Protein AF-A0A8T4YMZ3-F1 (afdb_monomer)

Nearest PDB structures (foldseek):
  2r8t-assembly1_A  TM=9.228E-01  e=1.776E-06  unclassified
  3big-assembly1_A  TM=9.195E-01  e=4.464E-06  unclassified
  3d1r-assembly1_A  TM=9.191E-01  e=4.768E-06  Escherichia coli K-12
  3bih-assembly1_A  TM=9.186E-01  e=1.460E-05  unclassified
  6ayv-assembly1_A  TM=9.080E-01  e=1.050E-05  Mycobacterium tuberculosis CDC1551

pLDDT: mean 89.06, std 11.33, range [54.84, 98.12]

Sequence (94 aa):
MVSLRALAPSLTRITIAAAVGAALHIGQGNSNLVDEKAVQFSRAVLSQTDVDGEVIVCEGPKDNAPAFLRQEKVGTGRGPKVEFVIDPVDGTTA

Solvent-accessible surface area (backbone atoms only — not comparable to full-atom values): 5177 Å² total; per-residue (Å²): 132,82,57,76,75,72,44,51,69,57,57,50,50,24,52,50,31,7,49,59,36,22,61,83,38,67,79,69,86,44,40,55,59,23,43,31,31,6,36,54,35,19,48,63,48,37,48,71,33,69,22,32,28,33,24,73,41,47,56,64,72,57,92,83,32,64,60,66,51,73,73,35,76,39,30,63,64,38,70,54,80,42,79,38,76,50,72,63,64,91,74,61,84,111

Mean predicted aligned error: 4.23 Å

Foldseek 3Di:
DDDPVVCVVLVVQLLVQLCVQLVVCPPVQCLLSSQLRSQVRSQVSFQAAAEQEFEQAEPDCDPPRDTDDHRDGTYVNHDYYDYDYDDSDDDSRD

Secondary structure (DSSP, 8-state):
---GGGGHHHHHHHHHHHHHHHHTTTTSS-HHHHHHHHHHHHHHHHTTSS-EEEEEEE----TT-----TT-EES-S-S-EEEEEE-S-S-S--

Radius of gyration: 13.43 Å; Cα contacts (8 Å, |Δi|>4): 167; chains: 1; bounding box: 33×20×35 Å

Structure (mmCIF, N/CA/C/O backbone):
data_AF-A0A8T4YMZ3-F1
#
_entry.id   AF-A0A8T4YMZ3-F1
#
loop_
_atom_site.group_PDB
_atom_site.id
_atom_site.type_symbol
_atom_site.label_atom_id
_atom_site.label_alt_id
_atom_site.label_comp_id
_atom_site.label_asym_id
_atom_site.label_entity_id
_atom_site.label_seq_id
_atom_site.pdbx_PDB_ins_code
_atom_site.Cartn_x
_atom_site.Cartn_y
_atom_site.Cartn_z
_atom_site.occupancy
_atom_site.B_iso_or_equiv
_atom_site.auth_seq_id
_atom_site.auth_comp_id
_atom_site.auth_asym_id
_atom_site.auth_atom_id
_atom_site.pdbx_PDB_model_num
ATOM 1 N N . MET A 1 1 ? -20.180 4.262 14.661 1.00 63.06 1 MET A N 1
ATOM 2 C CA . MET A 1 1 ? -19.428 3.374 13.748 1.00 63.06 1 MET A CA 1
ATOM 3 C C . MET A 1 1 ? -19.327 4.079 12.405 1.00 63.06 1 MET A C 1
ATOM 5 O O . MET A 1 1 ? -20.354 4.535 11.917 1.00 63.06 1 MET A O 1
ATOM 9 N N . VAL A 1 2 ? -18.122 4.269 11.864 1.00 73.62 2 VAL A N 1
ATOM 10 C CA . VAL A 1 2 ? -17.944 4.912 10.550 1.00 73.62 2 VAL A CA 1
ATOM 11 C C . VAL A 1 2 ? -18.367 3.917 9.469 1.00 73.62 2 VAL A C 1
ATOM 13 O O . VAL A 1 2 ? -17.993 2.749 9.526 1.00 73.62 2 VAL A O 1
ATOM 16 N N . SER A 1 3 ? -19.186 4.359 8.516 1.00 86.56 3 SER A N 1
ATOM 17 C CA . SER A 1 3 ? -19.604 3.528 7.382 1.00 86.56 3 SER A CA 1
ATOM 18 C C . SER A 1 3 ? -18.420 3.254 6.456 1.00 86.56 3 SER A C 1
ATOM 20 O O . SER A 1 3 ? -17.661 4.174 6.159 1.00 86.56 3 SER A O 1
ATOM 22 N N . LEU A 1 4 ? -18.310 2.037 5.911 1.00 87.06 4 LEU A N 1
ATOM 23 C CA . LEU A 1 4 ? -17.318 1.722 4.872 1.00 87.06 4 LEU A CA 1
ATOM 24 C C . LEU A 1 4 ? -17.437 2.654 3.657 1.00 87.06 4 LEU A C 1
ATOM 26 O O . LEU A 1 4 ? -16.434 2.991 3.037 1.00 87.06 4 LEU A O 1
ATOM 30 N N . ARG A 1 5 ? -18.640 3.166 3.361 1.00 90.31 5 ARG A N 1
ATOM 31 C CA . ARG A 1 5 ? -18.847 4.150 2.287 1.00 90.31 5 ARG A CA 1
ATOM 32 C C . ARG A 1 5 ? -18.060 5.444 2.520 1.00 90.31 5 ARG A C 1
ATOM 34 O O . ARG A 1 5 ? -17.651 6.086 1.559 1.00 90.31 5 ARG A O 1
ATOM 41 N N . ALA A 1 6 ? -17.822 5.818 3.778 1.00 91.69 6 ALA A N 1
ATOM 42 C CA . ALA A 1 6 ? -17.045 7.005 4.123 1.00 91.69 6 ALA A CA 1
ATOM 43 C C . ALA A 1 6 ? -15.543 6.848 3.823 1.00 91.69 6 ALA A C 1
ATOM 45 O O . ALA A 1 6 ? -14.841 7.853 3.758 1.00 91.69 6 ALA A O 1
ATOM 46 N N . LEU A 1 7 ? -15.051 5.621 3.592 1.00 93.75 7 LEU A N 1
ATOM 47 C CA . LEU A 1 7 ? -13.663 5.376 3.185 1.00 93.75 7 LEU A CA 1
ATOM 48 C C . LEU A 1 7 ? -13.412 5.685 1.706 1.00 93.75 7 LEU A C 1
ATOM 50 O O . LEU A 1 7 ? -12.254 5.838 1.324 1.00 93.75 7 LEU A O 1
ATOM 54 N N . ALA A 1 8 ? -14.459 5.808 0.879 1.00 95.31 8 ALA A N 1
ATOM 55 C CA . ALA A 1 8 ? -14.313 5.973 -0.568 1.00 95.31 8 ALA A CA 1
ATOM 56 C C . ALA A 1 8 ? -13.352 7.117 -0.961 1.00 95.31 8 ALA A C 1
ATOM 58 O O . ALA A 1 8 ? -12.427 6.850 -1.724 1.00 95.31 8 ALA A O 1
ATOM 59 N N . PRO A 1 9 ? -13.439 8.339 -0.390 1.00 96.31 9 PRO A N 1
ATOM 60 C CA . PRO A 1 9 ? -12.488 9.405 -0.712 1.00 96.31 9 PRO A CA 1
ATOM 61 C C . PRO A 1 9 ? -11.039 9.066 -0.336 1.00 96.31 9 PRO A C 1
ATOM 63 O O . PRO A 1 9 ? -10.109 9.488 -1.019 1.00 96.31 9 PRO A O 1
ATOM 66 N N . SER A 1 10 ? -10.824 8.315 0.747 1.00 95.7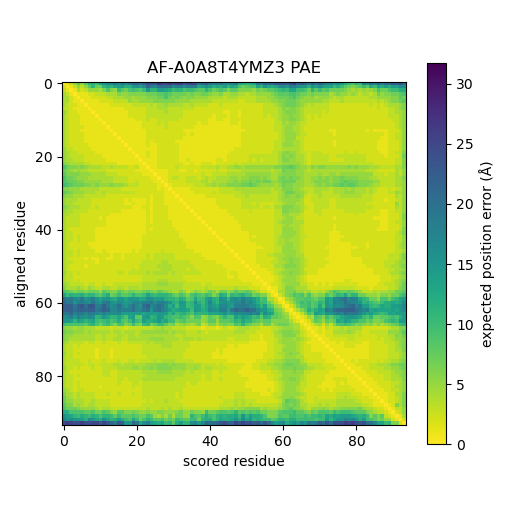5 10 SER A N 1
ATOM 67 C CA . SER A 1 10 ? -9.484 7.892 1.165 1.00 95.75 10 SER A CA 1
ATOM 68 C C . SER A 1 10 ? -8.912 6.828 0.232 1.00 95.75 10 SER A C 1
ATOM 70 O O . SER A 1 10 ? -7.769 6.965 -0.189 1.00 95.75 10 SER A O 1
ATOM 72 N N . LEU A 1 11 ? -9.714 5.838 -0.171 1.00 95.31 11 LEU A N 1
ATOM 73 C CA . LEU A 1 11 ? -9.307 4.825 -1.153 1.00 95.31 11 LEU A CA 1
ATOM 74 C C . LEU A 1 11 ? -8.977 5.455 -2.515 1.00 95.31 11 LEU A C 1
ATOM 76 O O . LEU A 1 11 ? -7.966 5.120 -3.133 1.00 95.31 11 LEU A O 1
ATOM 80 N N . THR A 1 12 ? -9.772 6.437 -2.951 1.00 97.75 12 THR A N 1
ATOM 81 C CA . THR A 1 12 ? -9.478 7.228 -4.154 1.00 97.75 12 THR A CA 1
ATOM 82 C C . THR A 1 12 ? -8.150 7.977 -4.031 1.00 97.75 12 THR A C 1
ATOM 84 O O . THR A 1 12 ? -7.354 7.970 -4.961 1.00 97.75 12 THR A O 1
ATOM 87 N N . ARG A 1 13 ? -7.848 8.594 -2.882 1.00 98.12 13 ARG A N 1
ATOM 88 C CA . ARG A 1 13 ? -6.555 9.275 -2.687 1.00 98.12 13 ARG A CA 1
ATOM 89 C C . ARG A 1 13 ? -5.366 8.315 -2.701 1.00 98.12 13 ARG A C 1
ATOM 91 O O . ARG A 1 13 ? -4.335 8.668 -3.261 1.00 98.12 13 ARG A O 1
ATOM 98 N N . ILE A 1 14 ? -5.504 7.126 -2.112 1.00 97.56 14 ILE A N 1
ATOM 99 C CA . ILE A 1 14 ? -4.440 6.107 -2.096 1.00 97.56 14 ILE A CA 1
ATOM 100 C C . ILE A 1 14 ? -4.100 5.663 -3.525 1.00 97.56 14 ILE A C 1
ATOM 102 O O . ILE A 1 14 ? -2.929 5.637 -3.897 1.00 97.56 14 ILE A O 1
ATOM 106 N N . THR A 1 15 ? -5.119 5.379 -4.341 1.00 97.00 15 THR A N 1
ATOM 107 C CA . THR A 1 15 ? -4.939 4.964 -5.745 1.00 97.00 15 THR A CA 1
ATOM 108 C C . THR A 1 15 ? -4.394 6.091 -6.625 1.00 97.00 15 THR A C 1
ATOM 110 O O . THR A 1 15 ? -3.481 5.860 -7.412 1.00 97.00 15 THR A O 1
ATOM 113 N N . ILE A 1 16 ? -4.860 7.334 -6.444 1.00 98.12 16 ILE A N 1
ATOM 114 C CA . ILE A 1 16 ? -4.289 8.504 -7.136 1.00 98.12 16 ILE A CA 1
ATOM 115 C C . ILE A 1 16 ? -2.813 8.687 -6.774 1.00 98.12 16 ILE A C 1
ATOM 117 O O . ILE A 1 16 ? -2.001 8.957 -7.654 1.00 98.12 16 ILE A O 1
ATOM 121 N N . ALA A 1 17 ? -2.445 8.531 -5.501 1.00 97.69 17 ALA A N 1
ATOM 122 C CA . ALA A 1 17 ? -1.054 8.650 -5.079 1.00 97.69 17 ALA A CA 1
ATOM 123 C C . ALA A 1 17 ? -0.168 7.581 -5.735 1.00 97.69 17 ALA A C 1
ATOM 125 O O . ALA A 1 17 ? 0.904 7.925 -6.229 1.00 97.69 17 ALA A O 1
ATOM 126 N N . ALA A 1 18 ? -0.637 6.328 -5.811 1.00 95.44 18 ALA A N 1
ATOM 127 C CA . ALA A 1 18 ? 0.048 5.263 -6.550 1.00 95.44 18 ALA A CA 1
ATOM 128 C C . ALA A 1 18 ? 0.287 5.665 -8.015 1.00 95.44 18 ALA A C 1
ATOM 130 O O . ALA A 1 18 ? 1.422 5.659 -8.488 1.00 95.44 18 ALA A O 1
ATOM 131 N N . ALA A 1 19 ? -0.776 6.107 -8.696 1.00 95.81 19 ALA A N 1
ATOM 132 C CA . ALA A 1 19 ? -0.725 6.505 -10.098 1.00 95.81 19 ALA A CA 1
ATOM 133 C C . ALA A 1 19 ? 0.227 7.688 -10.338 1.00 95.81 19 ALA A C 1
ATOM 135 O O . ALA A 1 19 ? 0.986 7.676 -11.301 1.00 95.81 19 ALA A O 1
ATOM 136 N N . VAL A 1 20 ? 0.234 8.692 -9.455 1.00 97.00 20 VAL A N 1
ATOM 137 C CA . VAL A 1 20 ? 1.162 9.833 -9.539 1.00 97.00 20 VAL A CA 1
ATOM 138 C C . VAL A 1 20 ? 2.611 9.390 -9.339 1.00 97.00 20 VAL A C 1
ATOM 140 O O . VAL A 1 20 ? 3.485 9.850 -10.073 1.00 97.00 20 VAL A O 1
ATOM 143 N N . GLY A 1 21 ? 2.868 8.491 -8.383 1.00 94.81 21 GLY A N 1
ATOM 144 C CA . GLY A 1 21 ? 4.197 7.920 -8.164 1.00 94.81 21 GLY A CA 1
ATOM 145 C C . GLY A 1 21 ? 4.709 7.171 -9.397 1.00 94.81 21 GLY A C 1
ATOM 146 O O . GLY A 1 21 ? 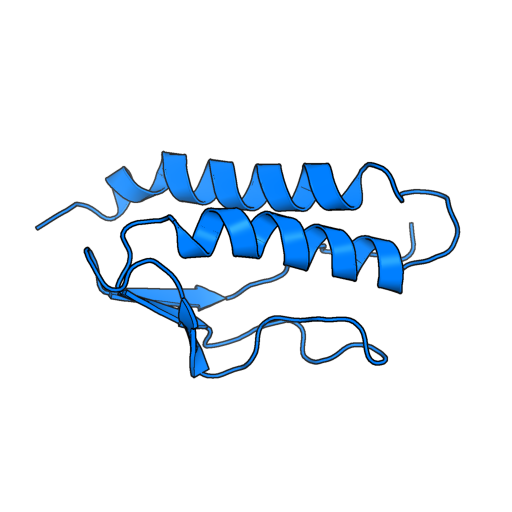5.842 7.385 -9.816 1.00 94.81 21 GLY A O 1
ATOM 147 N N . ALA A 1 22 ? 3.854 6.358 -10.021 1.00 93.75 22 ALA A N 1
ATOM 148 C CA . ALA A 1 22 ? 4.174 5.614 -11.238 1.00 93.75 22 ALA A CA 1
ATOM 149 C C . ALA A 1 22 ? 4.372 6.516 -12.471 1.00 93.75 22 ALA A C 1
ATOM 151 O O . ALA A 1 22 ? 5.316 6.324 -13.237 1.00 93.75 22 ALA A O 1
ATOM 152 N N . ALA A 1 23 ? 3.494 7.506 -12.672 1.00 94.69 23 ALA A N 1
ATOM 153 C CA . ALA A 1 23 ? 3.363 8.246 -13.931 1.00 94.69 23 ALA A CA 1
ATOM 154 C C . ALA A 1 23 ? 4.655 8.929 -14.402 1.00 94.69 23 ALA A C 1
ATOM 156 O O . ALA A 1 23 ? 4.889 9.039 -15.603 1.00 94.69 23 ALA A O 1
ATOM 157 N N . LEU A 1 24 ? 5.510 9.361 -13.473 1.00 90.00 24 LEU A N 1
ATOM 158 C CA . LEU A 1 24 ? 6.779 10.023 -13.791 1.00 90.00 24 LEU A CA 1
ATOM 159 C C . LEU A 1 24 ? 7.844 9.072 -14.363 1.00 90.00 24 LEU A C 1
ATOM 161 O O . LEU A 1 24 ? 8.860 9.539 -14.878 1.00 90.00 24 LEU A O 1
ATOM 165 N N . HIS A 1 25 ? 7.623 7.760 -14.267 1.00 91.25 25 HIS A N 1
ATOM 166 C CA . HIS A 1 25 ? 8.595 6.722 -14.613 1.00 91.25 25 HIS A CA 1
ATOM 167 C C . HIS A 1 25 ? 8.145 5.805 -15.760 1.00 91.25 25 HIS A C 1
ATOM 169 O O . HIS A 1 25 ? 8.911 4.946 -16.201 1.00 91.25 25 HIS A O 1
ATOM 175 N N . ILE A 1 26 ? 6.938 6.015 -16.292 1.00 90.00 26 ILE A N 1
ATOM 176 C CA . ILE A 1 26 ? 6.417 5.275 -17.448 1.00 90.00 26 ILE A CA 1
ATOM 177 C C . ILE A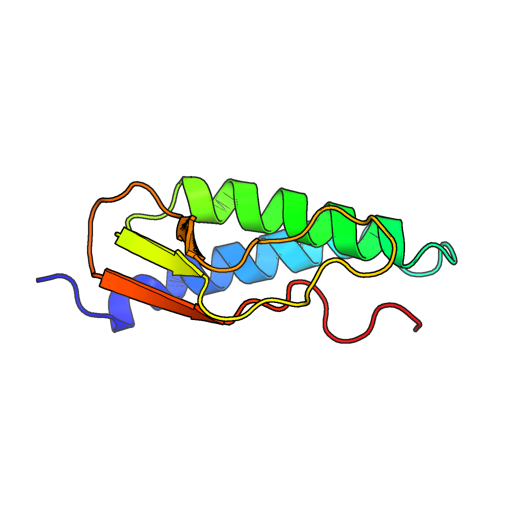 1 26 ? 7.298 5.534 -18.682 1.00 90.00 26 ILE A C 1
ATOM 179 O O . ILE A 1 26 ? 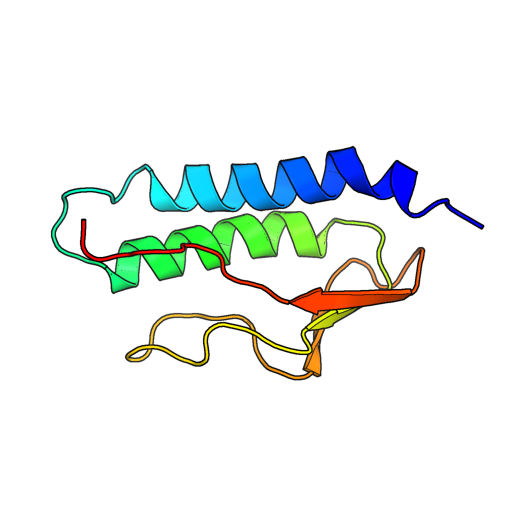7.735 6.659 -18.928 1.00 90.00 26 ILE A O 1
ATOM 183 N N . GLY A 1 27 ? 7.572 4.480 -19.460 1.00 88.31 27 GLY A N 1
ATOM 184 C CA . GLY A 1 27 ? 8.366 4.557 -20.693 1.00 88.31 27 GLY A CA 1
ATOM 185 C C . GLY A 1 27 ? 9.886 4.633 -20.493 1.00 88.31 27 GLY A C 1
ATOM 186 O O . GLY A 1 27 ? 10.624 4.711 -21.471 1.00 88.31 27 GLY A O 1
ATOM 187 N N . GLN A 1 28 ? 10.381 4.580 -19.251 1.00 90.44 28 GLN A N 1
ATOM 188 C CA . GLN A 1 28 ? 11.824 4.588 -18.953 1.00 90.44 28 GLN A CA 1
ATOM 189 C C . GLN A 1 28 ? 12.480 3.199 -19.067 1.00 90.44 28 GLN A C 1
ATOM 191 O O . GLN A 1 28 ? 13.686 3.076 -18.866 1.00 90.44 28 GLN A O 1
ATOM 196 N N . GLY A 1 29 ? 11.703 2.145 -19.353 1.00 89.56 29 GLY A N 1
ATOM 197 C CA . GLY A 1 29 ? 12.195 0.763 -19.407 1.00 89.56 29 GLY A CA 1
ATOM 198 C C . GLY A 1 29 ? 12.605 0.189 -18.044 1.00 89.56 29 GLY A C 1
ATOM 199 O O . GLY A 1 29 ? 13.346 -0.788 -17.995 1.00 89.56 29 GLY A O 1
ATOM 200 N N . ASN A 1 30 ? 12.154 0.798 -16.940 1.00 89.88 30 ASN A N 1
ATOM 201 C CA . ASN A 1 30 ? 12.478 0.387 -15.573 1.00 89.88 30 ASN A CA 1
ATOM 202 C C . ASN A 1 30 ? 11.197 0.094 -14.772 1.00 89.88 30 ASN A C 1
ATOM 204 O O . ASN A 1 30 ? 10.709 0.944 -14.027 1.00 89.88 30 ASN A O 1
ATOM 208 N N . SER A 1 31 ? 10.659 -1.116 -14.940 1.00 87.50 31 SER A N 1
ATOM 209 C CA . SER A 1 31 ? 9.436 -1.590 -14.273 1.00 87.50 31 SER A CA 1
ATOM 210 C C . SER A 1 31 ? 9.533 -1.536 -12.747 1.00 87.50 31 SER A C 1
ATOM 212 O O . SER A 1 31 ? 8.595 -1.106 -12.084 1.00 87.50 31 SER A O 1
ATOM 214 N N . ASN A 1 32 ? 10.694 -1.892 -12.190 1.00 87.31 32 ASN A N 1
ATOM 215 C CA . ASN A 1 32 ? 10.906 -1.921 -10.741 1.00 87.31 32 ASN A CA 1
ATOM 216 C C . ASN A 1 32 ? 10.825 -0.519 -10.130 1.00 87.31 32 ASN A C 1
ATOM 218 O O . A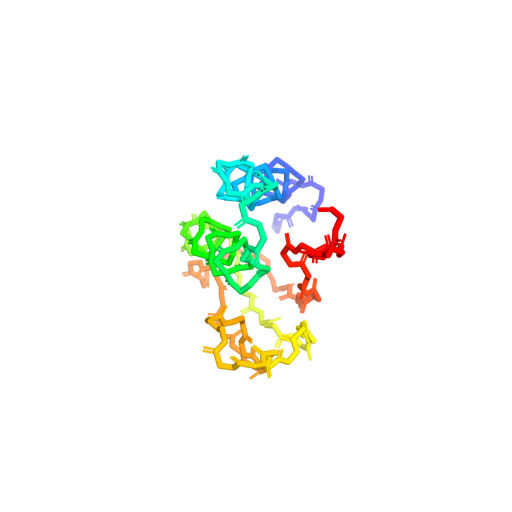SN A 1 32 ? 10.308 -0.354 -9.030 1.00 87.31 32 ASN A O 1
ATOM 222 N N . LEU A 1 33 ? 11.311 0.500 -10.848 1.00 89.75 33 LEU A N 1
ATOM 223 C CA . LEU A 1 33 ? 11.214 1.890 -10.409 1.00 89.75 33 LEU A CA 1
ATOM 224 C C . LEU A 1 33 ? 9.768 2.400 -10.442 1.00 89.75 33 LEU A C 1
ATOM 226 O O . LEU A 1 33 ? 9.368 3.143 -9.547 1.00 89.75 33 LEU A O 1
ATOM 230 N N . VAL A 1 34 ? 8.987 2.002 -11.451 1.00 90.94 34 VAL A N 1
ATOM 231 C CA . VAL A 1 34 ? 7.556 2.331 -11.537 1.00 90.94 34 VAL A CA 1
ATOM 232 C C . VAL A 1 34 ? 6.810 1.756 -10.327 1.00 90.94 34 VAL A C 1
ATOM 234 O O . VAL A 1 34 ? 6.121 2.506 -9.630 1.00 90.94 34 VAL A O 1
ATOM 237 N N . ASP A 1 35 ? 7.026 0.472 -10.023 1.00 89.19 35 ASP A N 1
ATOM 238 C CA . ASP A 1 35 ? 6.432 -0.202 -8.860 1.00 89.19 35 ASP A CA 1
ATOM 239 C C . ASP A 1 35 ? 6.864 0.424 -7.538 1.00 89.19 35 ASP A C 1
ATOM 241 O O . ASP A 1 35 ? 6.027 0.768 -6.698 1.00 89.19 35 ASP A O 1
ATOM 245 N N . GLU A 1 36 ? 8.170 0.640 -7.364 1.00 90.75 36 GLU A N 1
ATOM 246 C CA . GLU A 1 36 ? 8.725 1.247 -6.158 1.00 90.75 36 GLU A CA 1
ATOM 247 C C . GLU A 1 36 ? 8.031 2.576 -5.847 1.00 90.75 36 GLU A C 1
ATOM 249 O O . GLU A 1 36 ? 7.648 2.849 -4.703 1.00 90.75 36 GLU A O 1
ATOM 254 N N . LYS A 1 37 ? 7.870 3.425 -6.863 1.00 93.75 37 LYS A N 1
ATOM 255 C CA . LYS A 1 37 ? 7.335 4.774 -6.684 1.00 93.75 37 LYS A CA 1
ATOM 256 C C . LYS A 1 37 ? 5.832 4.754 -6.432 1.00 93.75 37 LYS A C 1
ATOM 258 O O . LYS A 1 37 ? 5.358 5.517 -5.584 1.00 93.75 37 LYS A O 1
ATOM 263 N N . ALA A 1 38 ? 5.098 3.843 -7.068 1.00 93.31 38 ALA A N 1
ATOM 264 C CA . ALA A 1 38 ? 3.687 3.613 -6.774 1.00 93.31 38 ALA A CA 1
ATOM 265 C C . ALA A 1 38 ? 3.466 3.128 -5.331 1.00 93.31 38 ALA A C 1
ATOM 267 O O . ALA A 1 38 ? 2.613 3.664 -4.611 1.00 93.31 38 ALA A O 1
ATOM 268 N N . VAL A 1 39 ? 4.269 2.165 -4.866 1.00 92.56 39 VAL A N 1
ATOM 269 C CA . VAL A 1 39 ? 4.239 1.667 -3.481 1.00 92.56 39 VAL A CA 1
ATOM 270 C C . VAL A 1 39 ? 4.566 2.792 -2.509 1.00 92.56 39 VAL A C 1
ATOM 272 O O . VAL A 1 39 ? 3.827 3.010 -1.552 1.00 92.56 39 VAL A O 1
ATOM 275 N N . GLN A 1 40 ? 5.640 3.543 -2.757 1.00 93.88 40 GLN A N 1
ATOM 276 C CA . GLN A 1 40 ? 6.084 4.622 -1.877 1.00 93.88 40 GLN A CA 1
ATOM 277 C C . GLN A 1 40 ? 4.980 5.666 -1.653 1.00 93.88 40 GLN A C 1
ATOM 279 O O . GLN A 1 40 ? 4.696 6.041 -0.512 1.00 93.88 40 GLN A O 1
ATOM 284 N N . PHE A 1 41 ? 4.342 6.128 -2.730 1.00 96.50 41 PHE A N 1
ATOM 285 C CA . PHE A 1 41 ? 3.345 7.195 -2.656 1.00 96.50 41 PHE A CA 1
ATOM 286 C C . PHE A 1 41 ? 2.018 6.707 -2.068 1.00 96.50 41 PHE A C 1
ATOM 288 O O . PHE A 1 41 ? 1.452 7.367 -1.193 1.00 96.50 41 PHE A O 1
ATOM 295 N N . SER A 1 42 ? 1.535 5.537 -2.493 1.00 96.12 42 SER A N 1
ATOM 296 C CA . SER A 1 42 ? 0.312 4.947 -1.934 1.00 96.12 42 SER A CA 1
ATOM 297 C C . SER A 1 42 ? 0.452 4.657 -0.439 1.00 96.12 42 SER A C 1
ATOM 299 O O . SER A 1 42 ? -0.436 5.008 0.341 1.00 96.12 42 SER A O 1
ATOM 301 N N . ARG A 1 43 ? 1.603 4.122 -0.012 1.00 95.56 43 ARG A N 1
ATOM 302 C CA . ARG A 1 43 ? 1.946 3.870 1.394 1.00 95.56 43 ARG A CA 1
ATOM 303 C C . ARG A 1 43 ? 1.956 5.147 2.228 1.00 95.56 43 ARG A C 1
ATOM 305 O O . ARG A 1 43 ? 1.435 5.137 3.340 1.00 95.56 43 ARG A O 1
ATOM 312 N N . ALA A 1 44 ? 2.496 6.246 1.699 1.00 96.62 44 ALA A N 1
ATOM 313 C CA . ALA A 1 44 ? 2.516 7.535 2.392 1.00 96.62 44 ALA A CA 1
ATOM 314 C C . ALA A 1 44 ? 1.109 8.103 2.653 1.00 96.62 44 ALA A C 1
ATOM 316 O O . ALA A 1 44 ? 0.888 8.749 3.676 1.00 96.62 44 ALA A O 1
ATOM 317 N N . VAL A 1 45 ? 0.150 7.867 1.752 1.00 97.81 45 VAL A N 1
ATOM 318 C CA . VAL A 1 45 ? -1.250 8.282 1.951 1.00 97.81 45 VAL A CA 1
ATOM 319 C C . VAL A 1 45 ? -2.005 7.295 2.841 1.00 97.81 45 VAL A C 1
ATOM 321 O O . VAL A 1 45 ? -2.775 7.705 3.715 1.00 97.81 45 VAL A O 1
ATOM 324 N N . LEU A 1 46 ? -1.776 5.994 2.658 1.00 97.25 46 LEU A N 1
ATOM 325 C CA . LEU A 1 46 ? -2.416 4.955 3.458 1.00 97.25 46 LEU A CA 1
ATOM 326 C C . LEU A 1 46 ? -2.024 5.068 4.937 1.00 97.25 46 LEU A C 1
ATOM 328 O O . LEU A 1 46 ? -2.902 4.972 5.785 1.00 97.25 46 LEU A O 1
ATOM 332 N N . SER A 1 47 ? -0.763 5.371 5.264 1.00 97.19 47 SER A N 1
ATOM 333 C CA . SER A 1 47 ? -0.306 5.548 6.656 1.00 97.19 47 SER A CA 1
ATOM 334 C C . SER A 1 47 ? -0.993 6.700 7.403 1.00 97.19 47 SER A C 1
ATOM 336 O O . SER A 1 47 ? -1.030 6.703 8.631 1.00 97.19 47 SER A O 1
ATOM 338 N N . GLN A 1 48 ? -1.575 7.657 6.676 1.00 97.06 48 GLN A N 1
ATOM 339 C CA . GLN A 1 48 ? -2.313 8.79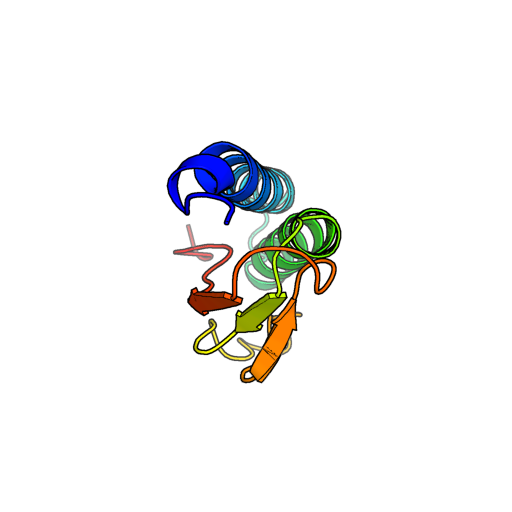9 7.228 1.00 97.06 48 GLN A CA 1
ATOM 340 C C . GLN A 1 48 ? -3.836 8.590 7.221 1.00 97.06 48 GLN A C 1
ATOM 342 O O . GLN A 1 48 ? -4.587 9.462 7.658 1.00 97.06 48 GLN A O 1
ATOM 347 N N . THR A 1 49 ? -4.316 7.455 6.711 1.00 96.94 49 THR A N 1
ATOM 348 C CA . THR A 1 49 ? -5.746 7.154 6.608 1.00 96.94 49 THR A CA 1
ATOM 349 C C . THR A 1 49 ? -6.259 6.507 7.897 1.00 96.94 49 THR A C 1
ATOM 351 O O . THR A 1 49 ? -5.663 5.551 8.391 1.00 96.94 49 THR A O 1
ATOM 354 N N . ASP A 1 50 ? -7.389 6.993 8.424 1.00 96.00 50 ASP A N 1
ATOM 355 C CA . ASP A 1 50 ? -8.048 6.422 9.609 1.00 96.00 50 ASP A CA 1
ATOM 356 C C . ASP A 1 50 ? -8.727 5.075 9.299 1.00 96.00 50 ASP A C 1
ATOM 358 O O . ASP A 1 50 ? -9.947 4.985 9.118 1.00 96.00 50 ASP A O 1
ATOM 362 N N . VAL A 1 51 ? -7.899 4.028 9.250 1.00 96.19 51 VAL A N 1
ATOM 363 C CA . VAL A 1 51 ? -8.274 2.609 9.284 1.00 96.19 51 VAL A CA 1
ATOM 364 C C . VAL A 1 51 ? -7.389 1.835 10.273 1.00 96.19 51 VAL A C 1
ATOM 366 O O . VAL A 1 51 ? -6.219 2.172 10.471 1.00 96.19 51 VAL A O 1
ATOM 369 N N . ASP A 1 52 ? -7.947 0.777 10.866 1.00 97.06 52 ASP A N 1
ATOM 370 C CA . ASP A 1 52 ? -7.192 -0.315 11.498 1.00 97.06 52 ASP A CA 1
ATOM 371 C C . ASP A 1 52 ? -7.024 -1.417 10.443 1.00 97.06 52 ASP A C 1
ATOM 373 O O . ASP A 1 52 ? -7.874 -2.300 10.294 1.00 97.06 52 ASP A O 1
ATOM 377 N N . GLY A 1 53 ? -6.010 -1.248 9.591 1.00 96.69 53 GLY A N 1
ATOM 378 C CA . GLY A 1 53 ? -5.846 -2.009 8.359 1.00 96.69 53 GLY A CA 1
ATOM 379 C C . GLY A 1 53 ? -4.828 -3.143 8.458 1.00 96.69 53 GLY A C 1
ATOM 380 O O . GLY A 1 53 ? -3.801 -3.017 9.126 1.00 96.69 53 GLY A O 1
ATOM 381 N N . GLU A 1 54 ? -5.070 -4.227 7.723 1.00 97.44 54 GLU A N 1
ATOM 382 C CA . GLU A 1 54 ? -4.100 -5.311 7.522 1.00 97.44 54 GLU A CA 1
ATOM 383 C C . GLU A 1 54 ? -4.031 -5.732 6.055 1.00 97.44 54 GLU A C 1
ATOM 385 O O . GLU A 1 54 ? -5.059 -5.974 5.426 1.00 97.44 54 GLU A O 1
ATOM 390 N N . VAL A 1 55 ? -2.824 -5.854 5.507 1.00 95.62 55 VAL A N 1
ATOM 391 C CA . VAL A 1 55 ? -2.610 -6.371 4.150 1.00 95.62 55 VAL A CA 1
ATOM 392 C C . VAL A 1 55 ? -2.657 -7.898 4.168 1.00 95.62 55 VAL A C 1
ATOM 394 O O . VAL A 1 55 ? -1.773 -8.552 4.720 1.00 95.62 55 VAL A O 1
ATOM 397 N N . ILE A 1 56 ? -3.673 -8.487 3.539 1.00 95.44 56 ILE A N 1
ATOM 398 C CA . ILE A 1 56 ? -3.850 -9.948 3.484 1.00 95.44 56 ILE A CA 1
ATOM 399 C C . ILE A 1 56 ? -3.255 -10.563 2.214 1.00 95.44 56 ILE A C 1
ATOM 401 O O . ILE A 1 56 ? -2.802 -11.712 2.230 1.00 95.44 56 ILE A O 1
ATOM 405 N N . VAL A 1 57 ? -3.227 -9.796 1.123 1.00 90.31 57 VAL A N 1
ATOM 406 C CA . VAL A 1 57 ? -2.620 -10.166 -0.158 1.00 90.31 57 VAL A CA 1
ATOM 407 C C . VAL A 1 57 ? -2.005 -8.914 -0.770 1.00 90.31 57 VAL A C 1
ATOM 409 O O . VAL A 1 57 ? -2.610 -7.845 -0.776 1.00 90.31 57 VAL A O 1
ATOM 412 N N . CYS A 1 58 ? -0.807 -9.057 -1.302 1.00 85.75 58 CYS A N 1
ATOM 413 C CA . CYS A 1 58 ? -0.146 -8.040 -2.096 1.00 85.75 58 CYS A CA 1
ATOM 414 C C . CYS A 1 58 ? 0.556 -8.722 -3.264 1.00 85.75 58 CYS A C 1
ATOM 416 O O . CYS A 1 58 ? 0.775 -9.941 -3.214 1.00 85.75 58 CYS A O 1
ATOM 418 N N . GLU A 1 59 ? 0.941 -7.955 -4.285 1.00 72.94 59 GLU A N 1
ATOM 419 C CA . GLU A 1 59 ? 2.033 -8.407 -5.140 1.00 72.94 59 GLU A CA 1
ATOM 420 C C . GLU A 1 59 ? 3.202 -8.736 -4.213 1.00 72.94 59 GLU A C 1
ATOM 422 O O . GLU A 1 59 ? 3.682 -7.884 -3.460 1.00 72.94 59 GLU A O 1
ATOM 427 N N . GLY A 1 60 ? 3.577 -10.016 -4.153 1.00 64.94 60 GLY A N 1
ATOM 428 C CA . GLY A 1 60 ? 4.761 -10.433 -3.413 1.00 64.94 60 GLY A CA 1
ATOM 429 C C . GLY A 1 60 ? 5.983 -9.648 -3.900 1.00 64.94 60 GLY A C 1
ATOM 430 O O . GLY A 1 60 ? 5.898 -8.951 -4.908 1.00 64.94 60 GLY A O 1
ATOM 431 N N . PRO A 1 61 ? 7.135 -9.748 -3.225 1.00 57.47 61 PRO A N 1
ATOM 432 C CA . PRO A 1 61 ? 8.335 -9.048 -3.664 1.00 57.47 61 PRO A CA 1
ATOM 433 C C . PRO A 1 61 ? 8.704 -9.486 -5.090 1.00 57.47 61 PRO A C 1
ATOM 435 O O . PRO A 1 61 ? 9.320 -10.533 -5.284 1.00 57.47 61 PRO A O 1
ATOM 438 N N . LYS A 1 62 ? 8.304 -8.698 -6.092 1.00 59.50 62 LYS A N 1
ATOM 439 C CA . LYS A 1 62 ? 8.800 -8.804 -7.457 1.00 59.50 62 LYS A CA 1
ATOM 440 C C . LYS A 1 62 ? 10.224 -8.278 -7.431 1.00 59.50 62 LYS A C 1
ATOM 442 O O . LYS A 1 62 ? 10.457 -7.126 -7.078 1.00 59.50 62 LYS A O 1
ATOM 447 N N . ASP A 1 63 ? 11.180 -9.145 -7.731 1.00 54.84 63 ASP A N 1
ATOM 448 C CA . ASP A 1 63 ? 12.524 -8.764 -8.169 1.00 54.84 63 ASP A CA 1
ATOM 449 C C . ASP A 1 63 ? 13.252 -7.709 -7.299 1.00 54.84 63 ASP A C 1
ATOM 451 O O . ASP A 1 63 ? 13.979 -6.858 -7.811 1.00 54.84 63 ASP A O 1
ATOM 455 N N . ASN A 1 64 ? 13.102 -7.798 -5.968 1.00 57.25 64 ASN A N 1
ATOM 456 C CA . ASN A 1 64 ? 13.670 -6.891 -4.950 1.00 57.25 64 ASN A CA 1
ATOM 457 C C . ASN A 1 64 ? 13.108 -5.452 -4.915 1.00 57.25 64 ASN A C 1
ATOM 459 O O . ASN A 1 64 ? 13.691 -4.599 -4.242 1.00 57.25 64 ASN A O 1
ATOM 463 N N . ALA A 1 65 ? 11.990 -5.161 -5.585 1.00 60.69 65 ALA A N 1
ATOM 464 C CA . ALA A 1 65 ? 11.322 -3.865 -5.477 1.00 60.69 65 ALA A CA 1
ATOM 465 C C . ALA A 1 65 ? 10.595 -3.718 -4.117 1.00 60.69 65 ALA A C 1
ATOM 467 O O . ALA A 1 65 ? 10.060 -4.701 -3.589 1.00 60.69 65 ALA A O 1
ATOM 468 N N . PRO A 1 66 ? 10.556 -2.514 -3.512 1.00 65.81 66 PRO A N 1
ATOM 469 C CA . PRO A 1 66 ? 9.812 -2.273 -2.277 1.00 65.81 66 PRO A CA 1
ATOM 470 C C . PRO A 1 66 ? 8.322 -2.560 -2.467 1.00 65.81 66 PRO A C 1
ATOM 472 O O . PRO A 1 66 ? 7.705 -1.980 -3.349 1.00 65.81 66 PRO A O 1
ATOM 475 N N . ALA A 1 67 ? 7.739 -3.409 -1.619 1.00 80.69 67 ALA A N 1
ATOM 476 C CA . ALA A 1 67 ? 6.341 -3.835 -1.706 1.00 80.69 67 ALA A CA 1
ATOM 477 C C . ALA A 1 67 ? 5.615 -3.687 -0.357 1.00 80.69 67 ALA A C 1
ATOM 479 O O . ALA A 1 67 ? 6.225 -3.403 0.679 1.00 80.69 67 ALA A O 1
ATOM 480 N N . PHE A 1 68 ? 4.293 -3.869 -0.360 1.00 88.12 68 PHE A N 1
ATOM 481 C CA . PHE A 1 68 ? 3.571 -4.213 0.868 1.00 88.12 68 PHE A CA 1
ATOM 482 C C . PHE A 1 68 ? 3.902 -5.644 1.288 1.00 88.12 68 PHE A C 1
ATOM 484 O O . PHE A 1 68 ? 4.262 -6.471 0.453 1.00 88.12 68 PHE A O 1
ATOM 491 N N . LEU A 1 69 ? 3.822 -5.928 2.587 1.00 88.19 69 LEU A N 1
ATOM 492 C CA . LEU A 1 69 ? 4.052 -7.269 3.119 1.00 88.19 69 LEU A CA 1
ATOM 493 C C . LEU A 1 69 ? 2.734 -7.914 3.544 1.00 88.19 69 LEU A C 1
ATOM 495 O O . LEU A 1 69 ? 1.806 -7.255 4.009 1.00 88.19 69 LEU A O 1
ATOM 499 N N . ARG A 1 70 ? 2.659 -9.240 3.442 1.00 89.56 70 ARG A N 1
ATOM 500 C CA . ARG A 1 70 ? 1.554 -9.992 4.040 1.00 89.56 70 ARG A CA 1
ATOM 501 C C . ARG A 1 70 ? 1.554 -9.770 5.559 1.00 89.56 70 ARG A C 1
ATOM 503 O O . ARG A 1 70 ? 2.611 -9.811 6.180 1.00 89.56 70 ARG A O 1
ATOM 510 N N . GLN A 1 71 ? 0.369 -9.582 6.136 1.00 92.31 71 GLN A N 1
ATOM 511 C CA . GLN A 1 71 ? 0.130 -9.234 7.546 1.00 92.31 71 GLN A CA 1
ATOM 512 C C . GLN A 1 71 ? 0.660 -7.854 7.961 1.00 92.31 71 GLN A C 1
ATOM 514 O O . GLN A 1 71 ? 0.713 -7.534 9.151 1.00 92.31 71 GLN A O 1
ATOM 519 N N . GLU A 1 72 ? 1.044 -7.010 7.003 1.00 94.38 72 GLU A N 1
ATOM 520 C CA . GLU A 1 72 ? 1.461 -5.649 7.306 1.00 94.38 72 GLU A CA 1
ATOM 521 C C . GLU A 1 72 ? 0.291 -4.837 7.871 1.00 94.38 72 GLU A C 1
ATOM 523 O O . GLU A 1 72 ? -0.789 -4.784 7.279 1.00 94.38 72 GLU A O 1
ATOM 528 N N . LYS A 1 73 ? 0.519 -4.179 9.012 1.00 97.12 73 LYS A N 1
ATOM 529 C CA . LYS A 1 73 ? -0.437 -3.237 9.597 1.00 97.12 73 LYS A CA 1
ATOM 530 C C . LYS A 1 73 ? -0.321 -1.880 8.918 1.00 97.12 73 LYS A C 1
ATOM 532 O O . LYS A 1 73 ? 0.771 -1.327 8.810 1.00 97.12 73 LYS A O 1
ATOM 537 N N . VAL A 1 74 ? -1.457 -1.350 8.484 1.00 96.94 74 VAL A N 1
ATOM 538 C CA . VAL A 1 74 ? -1.548 -0.127 7.682 1.00 96.94 74 VAL A CA 1
ATOM 539 C C . VAL A 1 74 ? -2.649 0.794 8.204 1.00 96.94 74 VAL A C 1
ATOM 541 O O . VAL A 1 74 ? -3.580 0.356 8.879 1.00 96.94 74 VAL A O 1
ATOM 544 N N . GLY A 1 75 ? -2.554 2.083 7.877 1.00 97.56 75 GLY A N 1
ATOM 545 C CA . GLY A 1 75 ? -3.424 3.110 8.453 1.00 97.56 75 GLY A CA 1
ATOM 546 C C . GLY A 1 75 ? -2.914 3.659 9.781 1.00 97.56 75 GLY A C 1
ATOM 547 O O . GLY A 1 75 ? -1.834 3.311 10.256 1.00 97.56 75 GLY A O 1
ATOM 548 N N . THR A 1 76 ? -3.709 4.536 10.386 1.00 97.69 76 THR A N 1
ATOM 549 C CA . THR A 1 76 ? -3.398 5.145 11.690 1.00 97.69 76 THR A CA 1
ATOM 550 C C . THR A 1 76 ? -3.722 4.230 12.877 1.00 97.69 76 THR A C 1
ATOM 552 O O . THR A 1 76 ? -3.457 4.602 14.020 1.00 97.69 76 THR A O 1
ATOM 555 N N . GLY A 1 77 ? -4.344 3.067 12.640 1.00 96.88 77 GLY A N 1
ATOM 556 C CA . GLY A 1 77 ? -4.861 2.177 13.687 1.00 96.88 77 GLY A CA 1
ATOM 557 C C . GLY A 1 77 ? -6.174 2.661 14.313 1.00 96.88 77 GLY A C 1
ATOM 558 O O . GLY A 1 77 ? -6.689 2.045 15.245 1.00 96.88 77 GLY A O 1
ATOM 559 N N . ARG A 1 78 ? -6.732 3.774 13.825 1.00 94.00 78 ARG A N 1
ATOM 560 C CA . ARG A 1 78 ? -8.038 4.305 14.239 1.00 94.00 78 ARG A CA 1
ATOM 561 C C . ARG A 1 78 ? -9.058 4.030 13.149 1.00 94.00 78 ARG A C 1
ATOM 563 O O . ARG A 1 78 ? -8.716 4.061 11.981 1.00 94.00 78 ARG A O 1
ATOM 570 N N . GLY A 1 79 ? -10.328 3.869 13.508 1.00 93.31 79 GLY A N 1
ATOM 571 C CA . GLY A 1 79 ? -11.406 3.721 12.526 1.00 93.31 79 GLY A CA 1
ATOM 572 C C . GLY A 1 79 ? -11.824 2.264 12.298 1.00 93.31 79 GLY A C 1
ATOM 573 O O . GLY A 1 79 ? -11.678 1.440 13.201 1.00 93.31 79 GLY A O 1
ATOM 574 N N . PRO A 1 80 ? -12.459 1.950 11.155 1.00 95.19 80 PRO A N 1
ATOM 575 C CA . PRO A 1 80 ? -12.960 0.608 10.886 1.00 95.19 80 PRO A CA 1
ATOM 576 C C . PRO A 1 80 ? -11.814 -0.384 10.655 1.00 95.19 80 PRO A C 1
ATOM 578 O O . PRO A 1 80 ? -10.772 -0.025 10.105 1.00 95.19 80 PRO A O 1
ATOM 581 N N . LYS A 1 81 ? -12.058 -1.644 11.031 1.00 95.50 81 LYS A N 1
ATOM 582 C CA . LYS A 1 81 ? -11.184 -2.771 10.694 1.00 95.50 81 LYS A CA 1
ATOM 583 C C . LYS A 1 81 ? -11.378 -3.151 9.236 1.00 95.50 81 LYS A C 1
ATOM 585 O O . LYS A 1 81 ? -12.515 -3.398 8.828 1.00 95.50 81 LYS A O 1
ATOM 590 N N . VAL A 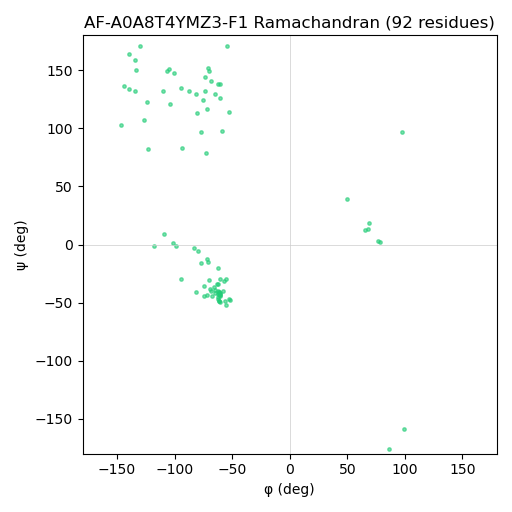1 82 ? -10.293 -3.170 8.469 1.00 95.00 82 VAL A N 1
ATOM 591 C CA . VAL A 1 82 ? -10.331 -3.440 7.027 1.00 95.00 82 VAL A CA 1
ATOM 592 C C . VAL A 1 82 ? -9.161 -4.329 6.630 1.00 95.00 82 VAL A C 1
ATOM 594 O O . VAL A 1 82 ? -8.017 -4.074 6.995 1.00 95.00 82 VAL A O 1
ATOM 597 N N . GLU A 1 83 ? -9.450 -5.356 5.844 1.00 96.12 83 GLU A N 1
ATOM 598 C CA . GLU A 1 83 ? -8.434 -6.179 5.197 1.00 96.12 83 GLU A CA 1
ATOM 599 C C . GLU A 1 83 ? -8.182 -5.645 3.785 1.00 96.12 83 GLU A C 1
ATOM 601 O O . GLU A 1 83 ? -9.120 -5.334 3.047 1.00 96.12 83 GLU A O 1
ATOM 606 N N . PHE A 1 84 ? -6.912 -5.520 3.414 1.00 94.69 84 PHE A N 1
ATOM 607 C CA . PHE A 1 84 ? -6.482 -4.966 2.140 1.00 94.69 84 PHE A CA 1
ATOM 608 C C . PHE A 1 84 ? -5.891 -6.046 1.237 1.00 94.69 84 PHE A C 1
ATOM 610 O O . PHE A 1 84 ? -5.005 -6.807 1.633 1.00 94.69 84 PHE A O 1
ATOM 617 N N . VAL A 1 85 ? -6.360 -6.047 -0.009 1.00 93.25 85 VAL A N 1
ATOM 618 C CA . VAL A 1 85 ? -5.666 -6.641 -1.152 1.00 93.25 85 VAL A CA 1
ATOM 619 C C . VAL A 1 85 ? -5.083 -5.483 -1.950 1.00 93.25 85 VAL A C 1
ATOM 621 O O . VAL A 1 85 ? -5.834 -4.586 -2.335 1.00 93.25 85 VAL A O 1
ATOM 624 N N . ILE A 1 86 ? -3.762 -5.456 -2.129 1.00 91.25 86 ILE A N 1
ATOM 625 C CA . ILE A 1 86 ? -3.072 -4.302 -2.716 1.00 91.25 86 ILE A CA 1
ATOM 626 C C . ILE A 1 86 ? -2.257 -4.716 -3.934 1.00 91.25 86 ILE A C 1
ATOM 628 O O . 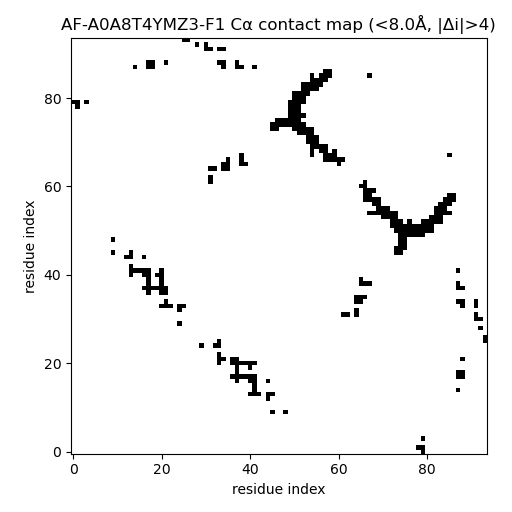ILE A 1 86 ? -1.330 -5.516 -3.828 1.00 91.25 86 ILE A O 1
ATOM 632 N N . ASP A 1 87 ? -2.569 -4.074 -5.052 1.00 91.06 87 ASP A N 1
ATOM 633 C CA . ASP A 1 87 ? -1.738 -4.021 -6.246 1.00 91.06 87 ASP A CA 1
ATOM 634 C C . ASP A 1 87 ? -1.532 -2.539 -6.618 1.00 91.06 87 ASP A C 1
ATOM 636 O O . ASP A 1 87 ? -2.498 -1.860 -6.988 1.00 91.06 87 ASP A O 1
ATOM 640 N N . PRO A 1 88 ? -0.329 -1.977 -6.402 1.00 89.44 88 PRO A N 1
ATOM 641 C CA . PRO A 1 88 ? -0.047 -0.576 -6.707 1.00 89.44 88 PRO A CA 1
ATOM 642 C C . PRO A 1 88 ? 0.010 -0.270 -8.208 1.00 89.44 88 PRO A C 1
ATOM 644 O O . PRO A 1 88 ? -0.322 0.858 -8.581 1.00 89.44 88 PRO A O 1
ATOM 647 N N . VAL A 1 89 ? 0.425 -1.232 -9.044 1.00 89.25 89 VAL A N 1
ATOM 648 C CA . VAL A 1 89 ? 0.518 -1.092 -10.506 1.00 89.25 89 VAL A CA 1
ATOM 649 C C . VAL A 1 89 ? 0.198 -2.428 -11.178 1.00 89.25 89 VAL A C 1
ATOM 651 O O . VAL A 1 89 ? 1.049 -3.303 -11.323 1.00 89.25 89 VAL A O 1
ATOM 654 N N . ASP A 1 90 ? -1.014 -2.526 -11.714 1.00 87.44 90 ASP A N 1
ATOM 655 C CA . ASP A 1 90 ? -1.389 -3.640 -12.581 1.00 87.44 90 ASP A CA 1
ATOM 656 C C . ASP A 1 90 ? -0.787 -3.434 -13.985 1.00 87.44 90 ASP A C 1
ATOM 658 O O . ASP A 1 90 ? -1.313 -2.681 -14.810 1.00 87.44 90 ASP A O 1
ATOM 662 N N . GLY A 1 91 ? 0.362 -4.073 -14.230 1.00 77.88 91 GLY A N 1
ATOM 663 C CA . GLY A 1 91 ? 1.068 -4.067 -15.515 1.00 77.88 91 GLY A CA 1
ATOM 664 C C . GLY A 1 91 ? 2.204 -3.043 -15.609 1.00 77.88 91 GLY A C 1
ATOM 665 O O . GLY A 1 91 ? 2.009 -1.889 -15.977 1.00 77.88 91 GLY A O 1
ATOM 666 N N . THR A 1 92 ? 3.435 -3.495 -15.358 1.00 67.88 92 THR A N 1
ATOM 667 C CA . THR A 1 92 ? 4.635 -2.633 -15.282 1.00 67.88 92 THR A CA 1
ATOM 668 C C . THR A 1 92 ? 5.517 -2.643 -16.531 1.00 67.88 92 THR A C 1
ATOM 670 O O . THR A 1 92 ? 6.555 -1.986 -16.567 1.00 67.88 92 THR A O 1
ATOM 673 N N . THR A 1 93 ? 5.119 -3.396 -17.558 1.00 65.56 93 THR A N 1
ATOM 674 C CA . THR A 1 93 ? 5.914 -3.693 -18.765 1.00 65.56 93 THR A CA 1
ATOM 675 C C . THR A 1 93 ? 5.415 -3.010 -20.044 1.00 65.56 93 THR A C 1
ATOM 677 O O . THR A 1 93 ? 5.916 -3.333 -21.120 1.00 65.56 93 THR A O 1
ATOM 680 N N . ALA A 1 94 ? 4.450 -2.088 -19.946 1.00 55.34 94 ALA A N 1
ATOM 681 C CA . ALA A 1 94 ? 3.925 -1.341 -21.096 1.00 55.34 94 ALA A CA 1
ATOM 682 C C . ALA A 1 94 ? 4.909 -0.290 -21.641 1.00 55.34 94 ALA A C 1
ATOM 684 O O . ALA A 1 94 ? 5.584 0.387 -20.829 1.00 55.34 94 ALA A O 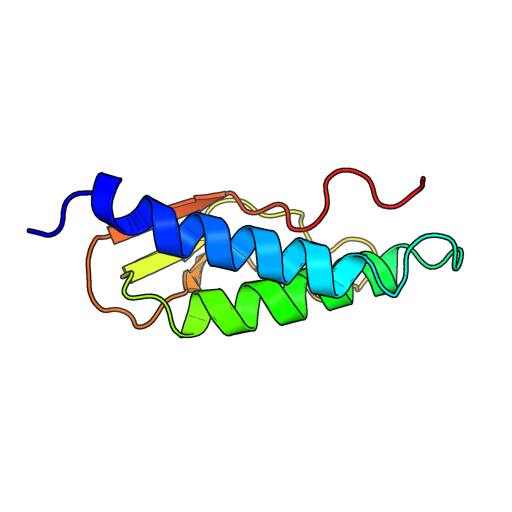1
#